Protein AF-A0A662KM00-F1 (afdb_monomer_lite)

Structure (mmCIF, N/CA/C/O backbone):
data_AF-A0A662KM00-F1
#
_entry.id   AF-A0A662KM00-F1
#
loop_
_atom_site.group_PDB
_atom_site.id
_atom_site.type_symbol
_atom_site.label_atom_id
_atom_site.label_alt_id
_atom_site.label_comp_id
_atom_site.label_asym_id
_atom_site.label_entity_id
_atom_site.label_seq_id
_atom_site.pdbx_PDB_ins_code
_atom_site.Cartn_x
_atom_site.Cartn_y
_atom_site.Cartn_z
_atom_site.occupancy
_atom_site.B_iso_or_equiv
_atom_site.auth_seq_id
_atom_site.auth_comp_id
_atom_site.auth_asym_id
_atom_site.auth_atom_id
_atom_site.pdbx_PDB_model_num
ATOM 1 N N . MET A 1 1 ? 12.286 5.664 -44.627 1.00 60.84 1 MET A N 1
ATOM 2 C CA . MET A 1 1 ? 12.154 4.544 -43.661 1.00 60.84 1 MET A CA 1
ATOM 3 C C . MET A 1 1 ? 13.492 4.018 -43.126 1.00 60.84 1 MET A C 1
ATOM 5 O O . MET A 1 1 ? 13.577 3.783 -41.931 1.00 60.84 1 MET A O 1
ATOM 9 N N . ILE A 1 2 ? 14.552 3.896 -43.939 1.00 70.88 2 ILE A N 1
ATOM 10 C CA . ILE A 1 2 ? 15.858 3.328 -43.519 1.00 70.88 2 ILE A CA 1
ATOM 11 C C . ILE A 1 2 ? 16.534 4.109 -42.370 1.00 70.88 2 ILE A C 1
ATOM 13 O O . ILE A 1 2 ? 17.072 3.508 -41.444 1.00 70.88 2 ILE A O 1
ATOM 17 N N . GLY A 1 3 ? 16.453 5.445 -42.377 1.00 80.12 3 GLY A N 1
ATOM 18 C CA . GLY A 1 3 ? 17.065 6.284 -41.335 1.00 80.12 3 GLY A CA 1
ATOM 19 C C . GLY A 1 3 ? 16.458 6.109 -39.936 1.00 80.12 3 GLY A C 1
ATOM 20 O O . GLY A 1 3 ? 17.188 6.120 -38.949 1.00 80.12 3 GLY A O 1
ATOM 21 N N . ALA A 1 4 ? 15.144 5.874 -39.841 1.00 81.69 4 ALA A N 1
ATOM 22 C CA . ALA A 1 4 ? 14.469 5.650 -38.561 1.00 81.69 4 ALA A CA 1
ATOM 23 C C . ALA A 1 4 ? 14.895 4.315 -37.932 1.00 81.69 4 ALA A C 1
ATOM 25 O O . ALA A 1 4 ? 15.208 4.257 -36.746 1.00 81.69 4 ALA A O 1
ATOM 26 N N . TYR A 1 5 ? 14.997 3.260 -38.743 1.00 84.50 5 TYR A N 1
ATOM 27 C CA . TYR A 1 5 ? 15.489 1.960 -38.289 1.00 84.50 5 TYR A CA 1
ATOM 28 C C . TYR A 1 5 ? 16.939 2.040 -37.795 1.00 84.50 5 TYR A C 1
ATOM 30 O O . TYR A 1 5 ? 17.260 1.530 -36.724 1.00 84.50 5 TYR A O 1
ATOM 38 N N . ALA A 1 6 ? 17.807 2.738 -38.533 1.00 87.25 6 ALA A N 1
ATOM 39 C CA . ALA A 1 6 ? 19.202 2.930 -38.140 1.00 87.25 6 ALA A CA 1
ATOM 40 C C . ALA A 1 6 ? 19.334 3.694 -36.810 1.00 87.25 6 ALA A C 1
ATOM 42 O O . ALA A 1 6 ? 20.165 3.342 -35.970 1.00 87.25 6 ALA A O 1
ATOM 43 N N . PHE A 1 7 ? 18.489 4.705 -36.598 1.00 87.56 7 PHE A N 1
ATOM 44 C CA . PHE A 1 7 ? 18.429 5.455 -35.346 1.00 87.56 7 PHE A CA 1
ATOM 45 C C . PHE A 1 7 ? 17.991 4.575 -34.166 1.00 87.56 7 PHE A C 1
ATOM 47 O O . PHE A 1 7 ? 18.689 4.517 -33.152 1.00 87.56 7 PHE A O 1
ATOM 54 N N . PHE A 1 8 ? 16.898 3.821 -34.321 1.00 87.81 8 PHE A N 1
ATOM 55 C CA . PHE A 1 8 ? 16.417 2.882 -33.300 1.00 87.81 8 PHE A CA 1
ATOM 56 C C . PHE A 1 8 ? 17.447 1.794 -32.975 1.00 87.81 8 PHE A C 1
ATOM 58 O O . PHE A 1 8 ? 17.707 1.503 -31.807 1.00 87.81 8 PHE A O 1
ATOM 65 N N . TRP A 1 9 ? 18.087 1.229 -33.997 1.00 90.81 9 TRP A N 1
ATOM 66 C CA . TRP A 1 9 ? 19.111 0.200 -33.836 1.00 90.81 9 TRP A CA 1
ATOM 67 C C . TRP A 1 9 ? 20.339 0.709 -33.074 1.00 90.81 9 TRP A C 1
ATOM 69 O O . TRP A 1 9 ? 20.872 0.017 -32.202 1.00 90.81 9 TRP A O 1
ATOM 79 N N . LYS A 1 10 ? 20.772 1.943 -33.362 1.00 90.25 10 LYS A N 1
ATOM 80 C CA . LYS A 1 10 ? 21.853 2.608 -32.625 1.00 90.25 10 LYS A CA 1
ATOM 81 C C . LYS A 1 10 ? 21.470 2.823 -31.158 1.00 90.25 10 LYS A C 1
ATOM 83 O O . LYS A 1 10 ? 22.279 2.520 -30.283 1.00 90.25 10 LYS A O 1
ATOM 88 N N . GLY A 1 11 ? 20.241 3.274 -30.900 1.00 87.25 11 GLY A N 1
ATOM 89 C CA . GLY A 1 11 ? 19.706 3.447 -29.547 1.00 87.25 11 GLY A CA 1
ATOM 90 C C . GLY A 1 11 ? 19.700 2.144 -28.745 1.00 87.25 11 GLY A C 1
ATOM 91 O O . GLY A 1 11 ? 20.227 2.113 -27.635 1.00 87.25 11 GLY A O 1
ATOM 92 N N . MET A 1 12 ? 19.210 1.044 -29.328 1.00 87.81 12 MET A N 1
ATOM 93 C CA . MET A 1 12 ? 19.229 -0.268 -28.666 1.00 87.81 12 MET A CA 1
ATOM 94 C C . MET A 1 12 ? 20.650 -0.733 -28.346 1.00 87.81 12 MET A C 1
ATOM 96 O O . MET A 1 12 ? 20.922 -1.135 -27.218 1.00 87.81 12 MET A O 1
ATOM 100 N N . LYS A 1 13 ? 21.585 -0.648 -29.301 1.00 88.12 13 LYS A N 1
ATOM 101 C CA . LYS A 1 13 ? 22.983 -1.038 -29.050 1.00 88.12 13 LYS A CA 1
ATOM 102 C C . LYS A 1 13 ? 23.610 -0.236 -27.912 1.00 88.12 13 LYS A C 1
ATOM 104 O O . LYS A 1 13 ? 24.319 -0.805 -27.087 1.00 88.12 13 LYS A O 1
ATOM 109 N N . GLN A 1 14 ? 23.339 1.065 -27.858 1.00 86.56 14 GLN A N 1
ATOM 110 C CA . GLN A 1 14 ? 23.852 1.936 -26.805 1.00 86.56 14 GLN A CA 1
ATOM 111 C C . GLN A 1 14 ? 23.212 1.632 -25.443 1.00 86.56 14 GLN A C 1
ATOM 113 O O . GLN A 1 14 ? 23.909 1.632 -24.430 1.00 86.56 14 GLN A O 1
ATOM 118 N N . PHE A 1 15 ? 21.920 1.303 -25.423 1.00 86.75 15 PHE A N 1
ATOM 119 C CA . PHE A 1 15 ? 21.215 0.854 -24.226 1.00 86.75 15 PHE A CA 1
ATOM 120 C C . PHE A 1 15 ? 21.813 -0.447 -23.671 1.00 86.75 15 PHE A C 1
ATOM 122 O O . PHE A 1 15 ? 22.210 -0.487 -22.509 1.00 86.75 15 PHE A O 1
ATOM 129 N N . PHE A 1 16 ? 21.980 -1.473 -24.512 1.00 86.50 16 PHE A N 1
ATOM 130 C CA . PHE A 1 16 ? 22.559 -2.759 -24.100 1.00 86.50 16 PHE A CA 1
ATOM 131 C C . PHE A 1 16 ? 24.053 -2.688 -23.748 1.00 86.50 16 PHE A C 1
ATOM 133 O O . PHE A 1 16 ? 24.541 -3.524 -22.990 1.00 86.50 16 PHE A O 1
ATOM 140 N N . ALA A 1 17 ? 24.787 -1.689 -24.248 1.00 88.75 17 ALA A N 1
ATOM 141 C CA . ALA A 1 17 ? 26.175 -1.451 -23.848 1.00 88.75 17 ALA A CA 1
ATOM 142 C C . ALA A 1 17 ? 26.291 -0.942 -22.398 1.00 88.75 17 ALA A C 1
ATOM 144 O O . ALA A 1 17 ? 27.312 -1.159 -21.741 1.00 88.75 17 ALA A O 1
ATOM 145 N N . SER A 1 18 ? 25.246 -0.295 -21.875 1.00 89.69 18 SER A N 1
ATOM 146 C CA . SER A 1 18 ? 25.199 0.162 -20.489 1.00 89.69 18 SER A CA 1
ATOM 147 C C . SER A 1 18 ? 24.569 -0.901 -19.593 1.00 89.69 18 SER A C 1
ATOM 149 O O . SER A 1 18 ? 23.349 -0.987 -19.457 1.00 89.69 18 SER A O 1
ATOM 151 N N . LYS A 1 19 ? 25.413 -1.684 -18.907 1.00 87.31 19 LYS A N 1
ATOM 152 C CA . LYS A 1 19 ? 24.965 -2.687 -17.918 1.00 87.31 19 LYS A CA 1
ATOM 153 C C . LYS A 1 19 ? 24.037 -2.084 -16.858 1.00 87.31 19 LYS A C 1
ATOM 155 O O . LYS A 1 19 ? 23.075 -2.722 -16.450 1.00 87.31 19 LYS A O 1
ATOM 160 N N . SER A 1 20 ? 24.320 -0.845 -16.451 1.00 92.00 20 SER A N 1
ATOM 161 C CA . SER A 1 20 ? 23.507 -0.101 -15.487 1.00 92.00 20 SER A CA 1
ATOM 162 C C . SER A 1 20 ? 22.117 0.223 -16.042 1.00 92.00 20 SER A C 1
ATOM 164 O O . SER A 1 20 ? 21.123 -0.024 -15.365 1.00 92.00 20 SER A O 1
ATOM 166 N N . ALA A 1 21 ? 22.026 0.710 -17.286 1.00 89.19 21 ALA A N 1
ATOM 167 C CA . ALA A 1 21 ? 20.740 1.048 -17.896 1.00 89.19 21 ALA A CA 1
ATOM 168 C C . ALA A 1 21 ? 19.839 -0.186 -18.013 1.00 89.19 21 ALA A C 1
ATOM 170 O O . ALA A 1 21 ? 18.695 -0.151 -17.571 1.00 89.19 21 ALA A O 1
ATOM 171 N N . VAL A 1 22 ? 20.391 -1.295 -18.518 1.00 91.69 22 VAL A N 1
ATOM 172 C CA . VAL A 1 22 ? 19.671 -2.571 -18.623 1.00 91.69 22 VAL A CA 1
ATOM 173 C C . VAL A 1 22 ? 19.193 -3.035 -17.246 1.00 91.69 22 VAL A C 1
ATOM 175 O O . VAL A 1 22 ? 18.017 -3.344 -17.085 1.00 91.69 22 VAL A O 1
ATOM 178 N N . PHE A 1 23 ? 20.073 -3.033 -16.240 1.00 93.69 23 PHE A N 1
ATOM 179 C CA . PHE A 1 23 ? 19.730 -3.447 -14.879 1.00 93.69 23 PHE A CA 1
ATOM 180 C C . PHE A 1 23 ? 18.567 -2.631 -14.300 1.00 93.69 23 PHE A C 1
ATOM 182 O O . PHE A 1 23 ? 17.555 -3.203 -13.893 1.00 93.69 23 PHE A O 1
ATOM 189 N N . TRP A 1 24 ? 18.669 -1.300 -14.310 1.00 94.44 24 TRP A N 1
ATOM 190 C CA . TRP A 1 24 ? 17.649 -0.435 -13.717 1.00 94.44 24 TRP A CA 1
ATOM 191 C C . TRP A 1 24 ? 16.320 -0.465 -14.474 1.00 94.44 24 TRP A C 1
ATOM 193 O O . TRP A 1 24 ? 15.277 -0.378 -13.832 1.00 94.44 24 TRP A O 1
ATOM 203 N N . THR A 1 25 ? 16.324 -0.657 -15.799 1.00 94.69 25 THR A N 1
ATOM 204 C CA . THR A 1 25 ? 15.086 -0.799 -16.587 1.00 94.69 25 THR A CA 1
ATOM 205 C C . THR A 1 25 ? 14.238 -1.993 -16.151 1.00 94.69 25 THR A C 1
ATOM 207 O O . THR A 1 25 ? 13.016 -1.897 -16.201 1.00 94.69 25 THR A O 1
ATOM 210 N N . PHE A 1 26 ? 14.848 -3.088 -15.691 1.00 93.81 26 PHE A N 1
ATOM 211 C CA . PHE A 1 26 ? 14.103 -4.256 -15.209 1.00 93.81 26 PHE A CA 1
ATOM 212 C C . PHE A 1 26 ? 13.867 -4.229 -13.699 1.00 93.81 26 PHE A C 1
ATOM 214 O O . PHE A 1 26 ? 12.765 -4.525 -13.241 1.00 93.81 26 PHE A O 1
ATOM 221 N N . ILE A 1 27 ? 14.875 -3.847 -12.914 1.00 95.88 27 ILE A N 1
ATOM 222 C CA . ILE A 1 27 ? 14.791 -3.883 -11.451 1.00 95.88 27 ILE A CA 1
ATOM 223 C C . ILE A 1 27 ? 13.828 -2.833 -10.913 1.00 95.88 27 ILE A C 1
ATOM 225 O O . ILE A 1 27 ? 13.080 -3.126 -9.984 1.00 95.88 27 ILE A O 1
ATOM 229 N N . PHE A 1 28 ? 13.792 -1.633 -11.495 1.00 95.69 28 PHE A N 1
ATOM 230 C CA . PHE A 1 28 ? 12.917 -0.577 -10.997 1.00 95.69 28 PHE A CA 1
ATOM 231 C C . PHE A 1 28 ? 11.425 -0.954 -11.083 1.00 95.69 28 PHE A C 1
ATOM 233 O O . PHE A 1 28 ? 10.761 -0.904 -10.046 1.00 95.69 28 PHE A O 1
ATOM 240 N N . PRO A 1 29 ? 10.886 -1.417 -12.232 1.00 96.19 29 PRO A N 1
ATOM 241 C CA . PRO A 1 29 ? 9.501 -1.881 -12.298 1.00 96.19 29 PRO A CA 1
ATOM 242 C C . PRO A 1 29 ? 9.197 -3.038 -11.345 1.00 96.19 29 PRO A C 1
ATOM 244 O O . PRO A 1 29 ? 8.122 -3.061 -10.754 1.00 96.19 29 PRO A O 1
ATOM 247 N N . ILE A 1 30 ? 10.137 -3.973 -11.158 1.00 96.88 30 ILE A N 1
ATOM 248 C CA . ILE A 1 30 ? 9.967 -5.090 -10.218 1.00 96.88 30 ILE A CA 1
ATOM 249 C C . ILE A 1 30 ? 9.877 -4.569 -8.782 1.00 96.88 30 ILE A C 1
ATOM 251 O O . ILE A 1 30 ? 8.961 -4.949 -8.059 1.00 96.88 30 ILE A O 1
ATOM 255 N N . MET A 1 31 ? 10.780 -3.673 -8.368 1.00 96.62 31 MET A N 1
ATOM 256 C CA . MET A 1 31 ? 10.742 -3.081 -7.026 1.00 96.62 31 MET A CA 1
ATOM 257 C C . MET A 1 31 ? 9.443 -2.314 -6.786 1.00 96.62 31 MET A C 1
ATOM 259 O O . MET A 1 31 ? 8.818 -2.491 -5.745 1.00 96.62 31 MET A O 1
ATOM 263 N N . VAL A 1 32 ? 9.008 -1.501 -7.752 1.00 95.75 32 VAL A N 1
ATOM 264 C CA . VAL A 1 32 ? 7.730 -0.784 -7.659 1.00 95.75 32 VAL A CA 1
ATOM 265 C C . VAL A 1 32 ? 6.573 -1.778 -7.564 1.00 95.75 32 VAL A C 1
ATOM 267 O O . VAL A 1 32 ? 5.754 -1.665 -6.660 1.00 95.75 32 VAL A O 1
ATOM 270 N N . GLY A 1 33 ? 6.536 -2.801 -8.419 1.00 95.62 33 GLY A N 1
ATOM 271 C CA . GLY A 1 33 ? 5.509 -3.842 -8.373 1.00 95.62 33 GLY A CA 1
ATOM 272 C C . GLY A 1 33 ? 5.448 -4.557 -7.022 1.00 95.62 33 GLY A C 1
ATOM 273 O O . GLY A 1 33 ? 4.362 -4.749 -6.483 1.00 95.62 33 GLY A O 1
ATOM 274 N N . LEU A 1 34 ? 6.601 -4.880 -6.433 1.00 94.81 34 LEU A N 1
ATOM 275 C CA . LEU A 1 34 ? 6.685 -5.502 -5.110 1.00 94.81 34 LEU A CA 1
ATOM 276 C C . LEU A 1 34 ? 6.220 -4.568 -3.988 1.00 94.81 34 LEU A C 1
ATOM 278 O O . LEU A 1 34 ? 5.537 -5.025 -3.076 1.00 94.81 34 LEU A O 1
ATOM 282 N N . LEU A 1 35 ? 6.534 -3.271 -4.055 1.00 94.31 35 LEU A N 1
ATOM 283 C CA . LEU A 1 35 ? 6.031 -2.287 -3.089 1.00 94.31 35 LEU A CA 1
ATOM 284 C C . LEU A 1 35 ? 4.506 -2.183 -3.149 1.00 94.31 35 LEU A C 1
ATOM 286 O O . LEU A 1 35 ? 3.842 -2.232 -2.114 1.00 94.31 35 LEU A O 1
ATOM 290 N N . PHE A 1 36 ? 3.946 -2.097 -4.356 1.00 93.38 36 PHE A N 1
ATOM 291 C CA . PHE A 1 36 ? 2.498 -2.074 -4.548 1.00 93.38 36 PHE A CA 1
ATOM 292 C C . PHE A 1 36 ? 1.845 -3.375 -4.075 1.00 93.38 36 PHE A C 1
ATOM 294 O O . PHE A 1 36 ? 0.851 -3.325 -3.358 1.00 93.38 36 PHE A O 1
ATOM 301 N N . ALA A 1 37 ? 2.418 -4.532 -4.407 1.00 90.50 37 ALA A N 1
ATOM 302 C CA . ALA A 1 37 ? 1.929 -5.820 -3.927 1.00 90.50 37 ALA A CA 1
ATOM 303 C C . ALA A 1 37 ? 2.022 -5.943 -2.396 1.00 90.50 37 ALA A C 1
ATOM 305 O O . ALA A 1 37 ? 1.132 -6.508 -1.774 1.00 90.50 37 ALA A O 1
ATOM 306 N N . GLY A 1 38 ? 3.052 -5.383 -1.762 1.00 87.50 38 GLY A N 1
ATOM 307 C CA . GLY A 1 38 ? 3.166 -5.363 -0.304 1.00 87.50 38 GLY A CA 1
ATOM 308 C C . GLY A 1 38 ? 2.081 -4.512 0.360 1.00 87.50 38 GLY A C 1
ATOM 309 O O . GLY A 1 38 ? 1.438 -4.971 1.304 1.00 87.50 38 GLY A O 1
ATOM 310 N N . ILE A 1 39 ? 1.860 -3.297 -0.156 1.00 87.00 39 ILE A N 1
ATOM 311 C CA . ILE A 1 39 ? 0.891 -2.334 0.395 1.00 87.00 39 ILE A CA 1
ATOM 312 C C . ILE A 1 39 ? -0.553 -2.772 0.128 1.00 87.00 39 ILE A C 1
ATOM 314 O O . ILE A 1 39 ? -1.389 -2.696 1.022 1.00 87.00 39 ILE A O 1
ATOM 318 N N . PHE A 1 40 ? -0.851 -3.218 -1.093 1.00 85.81 40 PHE A N 1
ATOM 319 C CA . PHE A 1 40 ? -2.221 -3.451 -1.562 1.00 85.81 40 PHE A CA 1
ATOM 320 C C . PHE A 1 40 ? -2.568 -4.925 -1.788 1.00 85.81 40 PHE A C 1
ATOM 322 O O . PHE A 1 40 ? -3.733 -5.247 -1.988 1.00 85.81 40 PHE A O 1
ATOM 329 N N . GLY A 1 41 ? -1.585 -5.825 -1.805 1.00 77.62 41 GLY A N 1
ATOM 330 C CA . GLY A 1 41 ? -1.805 -7.255 -2.053 1.00 77.62 41 GLY A CA 1
ATOM 331 C C . GLY A 1 41 ? -2.223 -8.044 -0.816 1.00 77.62 41 GLY A C 1
ATOM 332 O O . GLY A 1 41 ? -2.566 -9.217 -0.935 1.00 77.62 41 GLY A O 1
ATOM 333 N N . HIS A 1 42 ? -2.218 -7.420 0.363 1.00 74.62 42 HIS A N 1
ATOM 334 C CA . HIS A 1 42 ? -2.884 -7.991 1.522 1.00 74.62 42 HIS A CA 1
ATOM 335 C C . HIS A 1 42 ? -4.365 -7.63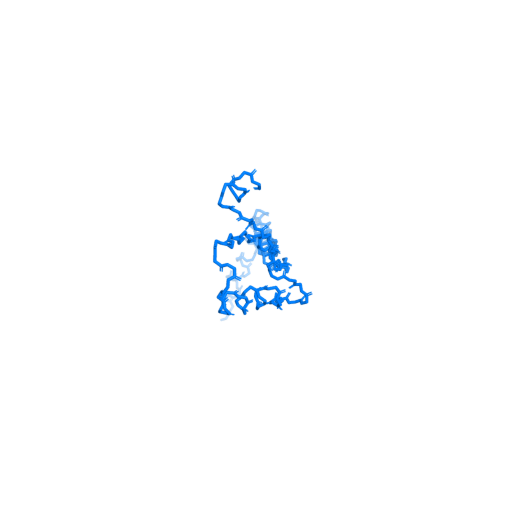9 1.448 1.00 74.62 42 HIS A C 1
ATOM 337 O O . HIS A 1 42 ? -4.724 -6.463 1.426 1.00 74.62 42 HIS A O 1
ATOM 343 N N . GLU A 1 43 ? -5.226 -8.658 1.473 1.00 69.38 43 GLU A N 1
ATOM 344 C CA . GLU A 1 43 ? -6.604 -8.465 1.902 1.00 69.38 43 GLU A CA 1
ATOM 345 C C . GLU A 1 43 ? -6.528 -7.890 3.314 1.00 69.38 43 GLU A C 1
ATOM 347 O O . GLU A 1 43 ? -6.156 -8.581 4.270 1.00 69.38 43 GLU A O 1
ATOM 352 N N . SER A 1 44 ? -6.793 -6.591 3.437 1.00 63.34 44 SER A N 1
ATOM 353 C CA . SER A 1 44 ? -7.005 -5.937 4.714 1.00 63.34 44 SER A CA 1
ATOM 354 C C . SER A 1 44 ? -8.190 -6.639 5.361 1.00 63.34 44 SER A C 1
ATOM 356 O O . SER A 1 44 ? -9.337 -6.260 5.139 1.00 63.34 44 SER A O 1
ATOM 358 N N . SER A 1 45 ? -7.916 -7.706 6.120 1.00 60.94 45 SER A N 1
ATOM 359 C CA . SER A 1 45 ? -8.889 -8.272 7.044 1.00 60.94 45 SER A CA 1
ATOM 360 C C . SER A 1 45 ? -9.463 -7.087 7.808 1.00 60.94 45 SER A C 1
ATOM 362 O O . SER A 1 45 ? -8.653 -6.282 8.282 1.00 60.94 45 SER A O 1
ATOM 364 N N . PRO A 1 46 ? -10.797 -6.945 7.894 1.00 62.34 46 PRO A N 1
ATOM 365 C CA . PRO A 1 46 ? -11.401 -5.841 8.618 1.00 62.34 46 PRO A CA 1
ATOM 366 C C . PRO A 1 46 ? -10.718 -5.783 9.974 1.00 62.34 46 PRO A C 1
ATOM 368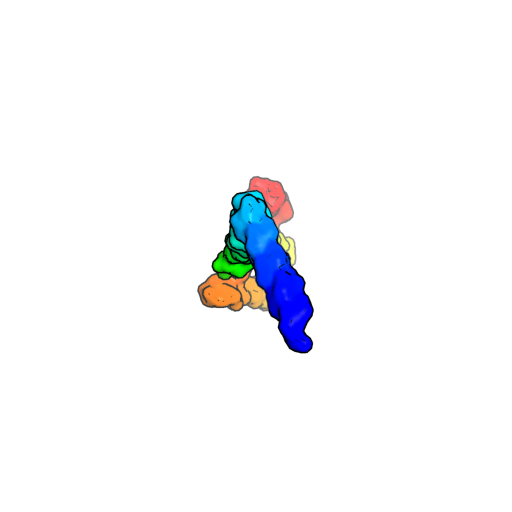 O O . PRO A 1 46 ? -10.739 -6.769 10.719 1.00 62.34 46 PRO A O 1
ATOM 371 N N . SER A 1 47 ? -9.985 -4.698 10.229 1.00 61.59 47 SER A N 1
ATOM 372 C CA . SER A 1 47 ? -9.323 -4.521 11.508 1.00 61.59 47 SER A CA 1
ATOM 373 C C . SER A 1 47 ? -10.439 -4.583 12.533 1.00 61.59 47 SER A C 1
ATOM 375 O O . SER A 1 47 ? -11.374 -3.796 12.467 1.00 61.59 47 SER A O 1
ATOM 377 N N . MET A 1 48 ? -10.410 -5.585 13.408 1.00 71.44 48 MET A N 1
ATOM 378 C CA . MET A 1 48 ? -11.385 -5.693 14.483 1.00 71.44 48 MET A CA 1
ATOM 379 C C . MET A 1 48 ? -11.228 -4.441 15.342 1.00 71.44 48 MET A C 1
ATOM 381 O O . MET A 1 48 ? -10.264 -4.340 16.098 1.00 71.44 48 MET A O 1
ATOM 385 N N . ILE A 1 49 ? -12.112 -3.459 15.167 1.00 80.56 49 ILE A N 1
ATOM 386 C CA . ILE A 1 49 ? -12.009 -2.166 15.841 1.00 80.56 49 ILE A CA 1
ATOM 387 C C . ILE A 1 49 ? -12.467 -2.390 17.287 1.00 80.56 49 ILE A C 1
ATOM 389 O O . ILE A 1 49 ? -13.639 -2.731 17.493 1.00 80.56 49 ILE A O 1
ATOM 393 N N . PRO A 1 50 ? -11.583 -2.247 18.293 1.00 81.00 50 PRO A N 1
ATOM 394 C CA . PRO A 1 50 ? -11.994 -2.337 19.683 1.00 81.00 50 PRO A CA 1
ATOM 395 C C . PRO A 1 50 ? -12.825 -1.099 20.030 1.00 81.00 50 PRO A C 1
ATOM 397 O O . PRO A 1 50 ? -12.377 0.033 19.850 1.00 81.00 50 PRO A O 1
ATOM 400 N N . VAL A 1 51 ? -14.043 -1.312 20.518 1.00 84.12 51 VAL A N 1
ATOM 401 C CA . VAL A 1 51 ? -14.960 -0.245 20.930 1.00 84.12 51 VAL A CA 1
ATOM 402 C C . VAL A 1 51 ? -15.358 -0.475 22.382 1.00 84.12 51 VAL A C 1
ATOM 404 O O . VAL A 1 51 ? -15.945 -1.502 22.719 1.00 84.12 51 VAL A O 1
ATOM 407 N N . GLY A 1 52 ? -15.042 0.493 23.240 1.00 83.44 52 GLY A N 1
ATOM 408 C CA . GLY A 1 52 ? -15.534 0.553 24.613 1.00 83.44 52 GLY A CA 1
ATOM 409 C C . GLY A 1 52 ? -16.851 1.319 24.676 1.00 83.44 52 GLY A C 1
ATOM 410 O O . GLY A 1 52 ? -16.925 2.440 24.176 1.00 83.44 52 GLY A O 1
ATOM 411 N N . ILE A 1 53 ? -17.882 0.736 25.285 1.00 81.44 53 ILE A N 1
ATOM 412 C CA . ILE A 1 53 ? -19.184 1.390 25.472 1.00 81.44 53 ILE A CA 1
ATOM 413 C C . ILE A 1 53 ? -19.450 1.520 26.969 1.00 81.44 53 ILE A C 1
ATOM 415 O O . ILE A 1 53 ? -19.478 0.517 27.682 1.00 81.44 53 ILE A O 1
ATOM 419 N N . VAL A 1 54 ? -19.651 2.754 27.435 1.00 81.12 54 VAL A N 1
ATOM 420 C CA . VAL A 1 54 ? -20.021 3.053 28.825 1.00 81.12 54 VAL A CA 1
ATOM 421 C C . VAL A 1 54 ? -21.523 3.292 28.887 1.00 81.12 54 VAL A C 1
ATOM 423 O O . VAL A 1 54 ? -22.029 4.264 28.326 1.00 81.12 54 VAL A O 1
ATOM 426 N N . GLY A 1 55 ? -22.239 2.394 29.556 1.00 67.94 55 GLY A N 1
ATOM 427 C CA . GLY A 1 55 ? -23.692 2.468 29.687 1.00 67.94 55 GLY A CA 1
ATOM 428 C C . GLY A 1 55 ? -24.122 3.220 30.943 1.00 67.94 55 GLY A C 1
ATOM 429 O O . GLY A 1 55 ? -24.605 2.584 31.871 1.00 67.94 55 GLY A O 1
ATOM 430 N N . GLU A 1 56 ? -23.974 4.549 30.982 1.00 62.56 56 GLU A N 1
ATOM 431 C CA . GLU A 1 56 ? -24.524 5.358 32.093 1.00 62.56 56 GLU A CA 1
ATOM 432 C C . GLU A 1 56 ? -26.068 5.388 32.077 1.00 62.56 56 GLU A C 1
ATOM 434 O O . GLU A 1 56 ? -26.690 5.429 33.135 1.00 62.56 56 GLU A O 1
ATOM 439 N N . GLU A 1 57 ? -26.699 5.268 30.900 1.00 59.19 57 GLU A N 1
ATOM 440 C CA . GLU A 1 57 ? -28.158 5.158 30.735 1.00 59.19 57 GLU A CA 1
ATOM 441 C C . GLU A 1 57 ? -28.545 3.852 30.021 1.00 59.19 57 GLU A C 1
ATOM 443 O O . GLU A 1 57 ? -28.771 3.805 28.811 1.00 59.19 57 GLU A O 1
ATOM 448 N N . ARG A 1 58 ? -28.644 2.757 30.780 1.00 58.38 58 ARG A N 1
ATOM 449 C CA . ARG A 1 58 ? -28.992 1.408 30.281 1.00 58.38 58 ARG A CA 1
ATOM 450 C C . ARG A 1 58 ? -30.454 1.205 29.829 1.00 58.38 58 ARG A C 1
ATOM 452 O O . ARG A 1 58 ? -30.865 0.069 29.660 1.00 58.38 58 ARG A O 1
ATOM 459 N N . ASN A 1 59 ? -31.240 2.266 29.626 1.00 58.53 59 ASN A N 1
ATOM 460 C CA . ASN A 1 59 ? -32.694 2.169 29.388 1.00 58.53 59 ASN A CA 1
ATOM 461 C C . ASN A 1 59 ? -33.190 2.873 28.111 1.00 58.53 59 ASN A C 1
ATOM 463 O O . ASN A 1 59 ? -34.388 3.111 27.952 1.00 58.53 59 ASN A O 1
ATOM 467 N N . SER A 1 60 ? -32.289 3.214 27.191 1.00 66.75 60 SER A N 1
ATOM 468 C CA . SER A 1 60 ? -32.642 3.790 25.891 1.00 66.75 60 SER A CA 1
ATOM 469 C C . SER A 1 60 ? -32.706 2.680 24.835 1.00 66.75 60 SER A C 1
ATOM 471 O O . SER A 1 60 ? -31.683 2.117 24.450 1.00 66.75 60 SER A O 1
ATOM 473 N N . THR A 1 61 ? -33.905 2.393 24.314 1.00 72.25 61 THR A N 1
ATOM 474 C CA . THR A 1 61 ? -34.126 1.414 23.227 1.00 72.25 61 THR A CA 1
ATOM 475 C C . THR A 1 61 ? -33.260 1.702 21.993 1.00 72.25 61 THR A C 1
ATOM 477 O O . THR A 1 61 ? -32.859 0.790 21.276 1.00 72.25 61 THR A O 1
ATOM 480 N N . ILE A 1 62 ? -32.935 2.974 21.748 1.00 72.31 62 ILE A N 1
ATOM 481 C CA . ILE A 1 62 ? -32.083 3.405 20.632 1.00 72.31 62 ILE A CA 1
ATOM 482 C C . ILE A 1 62 ? -30.631 2.955 20.848 1.00 72.31 62 ILE A C 1
ATOM 484 O O . ILE A 1 62 ? -29.976 2.522 19.899 1.00 72.31 62 ILE A O 1
ATOM 488 N N . SER A 1 63 ? -30.140 3.015 22.088 1.00 76.94 63 SER A N 1
ATOM 489 C CA . SER A 1 63 ? -28.784 2.585 22.439 1.00 76.94 63 SER A CA 1
ATOM 490 C C . SER A 1 63 ? -28.620 1.076 22.256 1.00 76.94 63 SER A C 1
ATOM 492 O O . SER A 1 63 ? -27.626 0.640 21.679 1.00 76.94 63 SER A O 1
ATOM 494 N N . ASP A 1 64 ? -29.616 0.286 22.663 1.00 81.19 64 ASP A N 1
ATOM 495 C CA . ASP A 1 64 ? -29.586 -1.176 22.526 1.00 81.19 64 ASP A CA 1
ATOM 496 C C . ASP A 1 64 ? -29.575 -1.616 21.058 1.00 81.19 64 ASP A C 1
ATOM 498 O O . ASP A 1 64 ? -28.737 -2.430 20.664 1.00 81.19 64 ASP A O 1
ATOM 502 N N . ILE A 1 65 ? -30.433 -1.011 20.227 1.00 83.56 65 ILE A N 1
ATOM 503 C CA . ILE A 1 65 ? -30.484 -1.278 18.780 1.00 83.56 65 ILE A CA 1
ATOM 504 C C . ILE A 1 65 ? -29.158 -0.894 18.109 1.00 83.56 65 ILE A C 1
ATOM 506 O O . ILE A 1 65 ? -28.657 -1.615 17.244 1.00 83.56 65 ILE A O 1
ATOM 510 N N . PHE A 1 66 ? -28.561 0.235 18.495 1.00 83.75 66 PHE A N 1
ATOM 511 C CA . PHE A 1 66 ? -27.275 0.668 17.949 1.00 83.75 66 PHE A CA 1
ATOM 512 C C . PHE A 1 66 ? -26.149 -0.317 18.294 1.00 83.75 66 PHE A C 1
ATOM 514 O O . PHE A 1 66 ? -25.393 -0.734 17.415 1.00 83.75 66 PHE A O 1
ATOM 521 N N . ILE A 1 67 ? -26.079 -0.747 19.554 1.00 84.38 67 ILE A N 1
ATOM 522 C CA . ILE A 1 67 ? -25.103 -1.729 20.036 1.00 84.38 67 ILE A CA 1
ATOM 523 C C . ILE A 1 67 ? -25.287 -3.075 19.328 1.00 84.38 67 ILE A C 1
ATOM 525 O O . ILE A 1 67 ? -24.304 -3.702 18.928 1.00 84.38 67 ILE A O 1
ATOM 529 N N . GLU A 1 68 ? -26.527 -3.533 19.174 1.00 85.44 68 GLU A N 1
ATOM 530 C CA . GLU A 1 68 ? -26.846 -4.779 18.478 1.00 85.44 68 GLU A CA 1
ATOM 531 C C . GLU A 1 68 ? -26.413 -4.729 17.009 1.00 85.44 68 GLU A C 1
ATOM 533 O O . GLU A 1 68 ? -25.719 -5.633 16.536 1.00 85.44 68 GLU A O 1
ATOM 538 N N . ASN A 1 69 ? -26.718 -3.634 16.312 1.00 86.69 69 ASN A N 1
ATOM 539 C CA . ASN A 1 69 ? -26.265 -3.427 14.940 1.00 86.69 69 ASN A CA 1
ATOM 540 C C . ASN A 1 69 ? -24.734 -3.446 14.848 1.00 86.69 69 ASN A C 1
ATOM 542 O O . ASN A 1 69 ? -24.185 -4.122 13.981 1.00 86.69 69 ASN A O 1
ATOM 546 N N . MET A 1 70 ? -24.022 -2.804 15.779 1.00 83.00 70 MET A N 1
ATOM 547 C CA . MET A 1 70 ? -22.556 -2.864 15.817 1.00 83.00 70 MET A CA 1
ATOM 548 C C . MET A 1 70 ? -22.017 -4.284 16.050 1.00 83.00 70 MET A C 1
ATOM 550 O O . MET A 1 70 ? -21.002 -4.647 15.458 1.00 83.00 70 MET A O 1
ATOM 554 N N . LYS A 1 71 ? -22.682 -5.115 16.867 1.00 83.56 71 LYS A N 1
ATOM 555 C CA . LYS A 1 71 ? -22.288 -6.527 17.068 1.00 83.56 71 LYS A CA 1
ATOM 556 C C . LYS A 1 71 ? -22.481 -7.378 15.813 1.00 83.56 71 LYS A C 1
ATOM 558 O O . LYS A 1 71 ? -21.754 -8.360 15.636 1.00 83.56 71 LYS A O 1
ATOM 563 N N . ASN A 1 72 ? -23.462 -7.015 14.990 1.00 85.69 72 ASN A N 1
ATOM 564 C CA . ASN A 1 72 ? -23.904 -7.787 13.833 1.00 85.69 72 ASN A CA 1
ATOM 565 C C . ASN A 1 72 ? -23.258 -7.336 12.512 1.00 85.69 72 ASN A C 1
ATOM 567 O O . ASN A 1 72 ? -23.334 -8.069 11.529 1.00 85.69 72 ASN A O 1
ATOM 571 N N . ILE A 1 73 ? -22.594 -6.174 12.468 1.00 85.62 73 ILE A N 1
ATOM 572 C CA . ILE A 1 73 ? -21.867 -5.728 11.273 1.00 85.62 73 ILE A CA 1
ATOM 573 C C . ILE A 1 73 ? -20.655 -6.633 11.020 1.00 85.62 73 ILE A C 1
ATOM 575 O O . ILE A 1 73 ? -19.718 -6.728 11.822 1.00 85.62 73 ILE A O 1
ATOM 579 N N . THR A 1 74 ? -20.662 -7.259 9.845 1.00 81.25 74 THR A N 1
ATOM 580 C CA . THR A 1 74 ? -19.577 -8.104 9.347 1.00 81.25 74 THR A CA 1
ATOM 581 C C . THR A 1 74 ? -19.124 -7.653 7.966 1.00 81.25 74 THR A C 1
ATOM 583 O O . THR A 1 74 ? -19.959 -7.320 7.127 1.00 81.25 74 THR A O 1
ATOM 586 N N . ILE A 1 75 ? -17.820 -7.717 7.711 1.00 79.06 75 ILE A N 1
ATOM 587 C CA . ILE A 1 75 ? -17.223 -7.584 6.377 1.00 79.06 75 ILE A CA 1
ATOM 588 C C . ILE A 1 75 ? -16.460 -8.883 6.109 1.00 79.06 75 ILE A C 1
ATOM 590 O O . ILE A 1 75 ? -15.758 -9.375 6.992 1.00 79.06 75 ILE A O 1
ATOM 594 N N . ASP A 1 76 ? -16.657 -9.486 4.937 1.00 75.75 76 ASP A N 1
ATOM 595 C CA . ASP A 1 76 ? -16.012 -10.747 4.535 1.00 75.75 76 ASP A CA 1
ATOM 596 C C . ASP A 1 76 ? -16.140 -11.870 5.583 1.00 75.75 76 ASP A C 1
ATOM 598 O O . ASP A 1 76 ? -15.189 -12.579 5.909 1.00 75.75 76 ASP A O 1
ATOM 602 N N . SER A 1 77 ? -17.344 -12.020 6.150 1.00 74.12 77 SER A N 1
ATOM 603 C CA . SER A 1 77 ? -17.671 -12.996 7.210 1.00 74.12 77 SER A CA 1
ATOM 604 C C . SER A 1 77 ? -16.895 -12.823 8.528 1.00 74.12 77 SER A C 1
ATOM 606 O O . S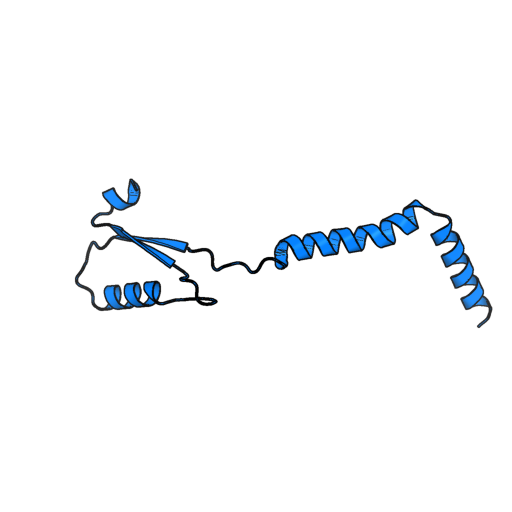ER A 1 77 ? -16.934 -13.704 9.389 1.00 74.12 77 SER A O 1
ATOM 608 N N . LYS A 1 78 ? -16.218 -11.685 8.728 1.00 76.94 78 LYS A N 1
ATOM 609 C CA . LYS A 1 78 ? -15.529 -11.315 9.974 1.00 76.94 78 LYS A CA 1
ATOM 610 C C . LYS A 1 78 ? -16.250 -10.152 10.651 1.00 76.94 78 LYS A C 1
ATOM 612 O O . LYS A 1 78 ? -16.717 -9.229 9.987 1.00 76.94 78 LYS A O 1
ATOM 617 N N . LYS A 1 79 ? -16.344 -10.185 11.985 1.00 80.38 79 LYS A N 1
ATOM 618 C CA . LYS A 1 79 ? -16.910 -9.078 12.774 1.00 80.38 79 LYS A CA 1
ATOM 619 C C . LYS A 1 79 ? -16.034 -7.839 12.636 1.00 80.38 79 LYS A C 1
ATOM 621 O O . LYS A 1 79 ? -14.822 -7.929 12.814 1.00 80.38 79 LYS A O 1
ATOM 626 N N . LEU A 1 80 ? -16.657 -6.696 12.358 1.00 82.06 80 LEU A N 1
ATOM 627 C CA . LEU A 1 80 ? -15.943 -5.427 12.220 1.00 82.06 80 LEU A CA 1
ATOM 628 C C . LEU A 1 80 ? -15.549 -4.833 13.580 1.00 82.06 80 LEU A C 1
ATOM 630 O O . LEU A 1 80 ? -14.492 -4.222 13.707 1.00 82.06 80 LEU A O 1
ATOM 634 N N . PHE A 1 81 ? -16.379 -5.037 14.606 1.00 84.12 81 PHE A N 1
ATOM 635 C CA . PHE A 1 81 ? -16.197 -4.440 15.927 1.00 84.12 81 PHE A CA 1
ATOM 636 C C . PHE A 1 81 ? -16.020 -5.500 17.015 1.00 84.12 81 PHE A C 1
ATOM 638 O O . PHE A 1 81 ? -16.751 -6.495 17.067 1.00 84.12 81 PHE A O 1
ATOM 645 N N . VAL A 1 82 ? -15.085 -5.247 17.932 1.00 82.44 82 VAL A N 1
ATOM 646 C CA . VAL A 1 82 ? -14.948 -5.977 19.199 1.00 82.44 82 VAL A CA 1
ATOM 647 C C . VAL A 1 82 ? -15.421 -5.050 20.304 1.00 82.44 82 VAL A C 1
ATOM 649 O O . VAL A 1 82 ? -14.759 -4.071 20.633 1.00 82.44 82 VAL A O 1
ATOM 652 N N . ILE A 1 83 ? -16.600 -5.336 20.846 1.00 83.88 83 ILE A N 1
ATOM 653 C CA . ILE A 1 83 ? -17.278 -4.443 21.785 1.00 83.88 83 ILE A CA 1
ATOM 654 C C . ILE A 1 83 ? -17.020 -4.909 23.217 1.00 83.88 83 ILE A C 1
ATOM 656 O O . ILE A 1 83 ? -17.363 -6.043 23.562 1.00 83.88 83 ILE A O 1
ATOM 660 N N . LYS A 1 84 ? -16.466 -4.024 24.050 1.00 84.19 84 LYS A N 1
ATOM 661 C CA . LYS A 1 84 ? -16.323 -4.211 25.500 1.00 84.19 84 LYS A CA 1
ATOM 662 C C . LYS A 1 84 ? -17.258 -3.240 26.216 1.00 84.19 84 LYS A C 1
ATOM 664 O O . LYS A 1 84 ? -17.262 -2.043 25.940 1.00 84.19 84 LYS A O 1
ATOM 669 N N . MET A 1 85 ? -18.090 -3.787 27.091 1.00 80.25 85 MET A N 1
ATOM 670 C CA . MET A 1 85 ? -19.045 -3.018 27.883 1.00 80.25 85 MET A CA 1
ATOM 671 C C . MET A 1 85 ? -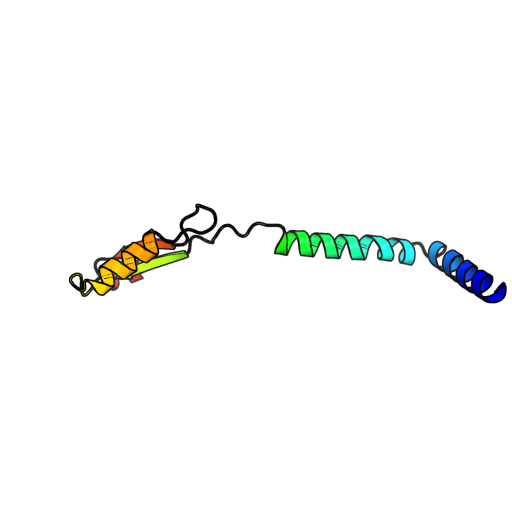18.412 -2.664 29.219 1.00 80.25 85 MET A C 1
ATOM 673 O O . MET A 1 85 ? -17.798 -3.534 29.833 1.00 80.25 85 MET A O 1
ATOM 677 N N . TYR A 1 86 ? -18.605 -1.429 29.659 1.00 82.06 86 TYR A N 1
ATOM 678 C CA . TYR A 1 86 ? -18.143 -0.943 30.952 1.00 82.06 86 TYR A CA 1
ATOM 679 C C . TYR A 1 86 ? -19.322 -0.404 31.756 1.00 82.06 86 TYR A C 1
ATOM 681 O O . TYR A 1 86 ? -20.214 0.255 31.202 1.00 82.06 86 TYR A O 1
ATOM 689 N N . ASP A 1 87 ? -19.324 -0.684 33.057 1.00 78.00 87 ASP A N 1
ATOM 690 C CA . ASP A 1 87 ? -20.379 -0.243 33.972 1.00 78.00 87 ASP A CA 1
ATOM 691 C C . ASP A 1 87 ? -20.193 1.223 34.386 1.00 78.0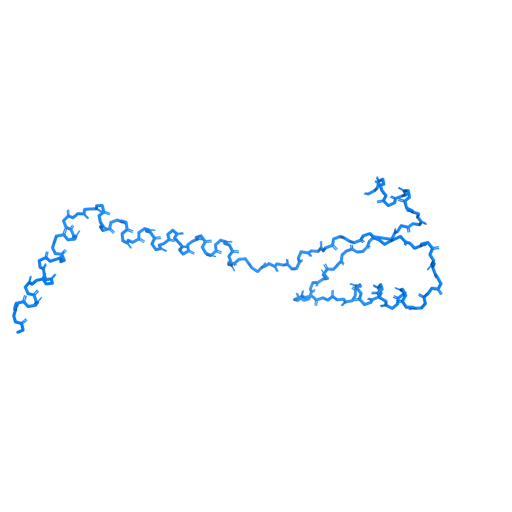0 87 ASP A C 1
ATOM 693 O O . ASP A 1 87 ? -21.152 1.894 34.765 1.00 78.00 87 ASP A O 1
ATOM 697 N N . SER A 1 88 ? -18.968 1.750 34.287 1.00 76.62 88 SER A N 1
A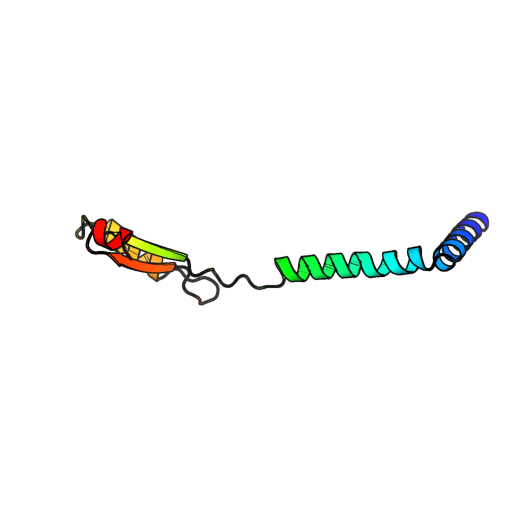TOM 698 C CA . SER A 1 88 ? -18.652 3.134 34.645 1.00 76.62 88 SER A CA 1
ATOM 699 C C . SER A 1 88 ? -17.546 3.736 33.777 1.00 76.62 88 SER A C 1
ATOM 701 O O . SER A 1 88 ? -16.727 3.028 33.190 1.00 76.62 88 SER A O 1
ATOM 703 N N . LYS A 1 89 ? -17.485 5.075 33.730 1.00 77.50 89 LYS A N 1
ATOM 704 C CA . LYS A 1 89 ? -16.392 5.792 33.052 1.00 77.50 89 LYS A CA 1
ATOM 705 C C . LYS A 1 89 ? -15.024 5.506 33.675 1.00 77.50 89 LYS A C 1
ATOM 707 O O . LYS A 1 89 ? -14.046 5.471 32.943 1.00 77.50 89 LYS A O 1
ATOM 712 N N . GLY A 1 90 ? -14.952 5.304 34.994 1.00 78.44 90 GLY A N 1
ATOM 713 C CA . GLY A 1 90 ? -13.695 4.988 35.682 1.00 78.44 90 GLY A CA 1
ATOM 714 C C . GLY A 1 90 ? -13.114 3.658 35.209 1.00 78.44 90 GLY A C 1
ATOM 715 O O . GLY A 1 90 ? -11.976 3.606 34.763 1.00 78.44 90 GLY A O 1
ATOM 716 N N . GLU A 1 91 ? -13.947 2.618 35.176 1.00 76.56 91 GLU A N 1
ATOM 717 C CA . GLU A 1 91 ? -13.568 1.287 34.686 1.00 76.56 91 GLU A CA 1
ATOM 718 C C . GLU A 1 91 ? -13.124 1.305 33.210 1.00 76.56 91 GLU A C 1
ATOM 720 O O . GLU A 1 91 ? -12.187 0.610 32.825 1.00 76.56 91 GLU A O 1
ATOM 725 N N . ALA A 1 92 ? -13.762 2.138 32.381 1.00 75.75 92 ALA A N 1
ATOM 726 C CA . ALA A 1 92 ? -13.418 2.273 30.966 1.00 75.75 92 ALA A CA 1
ATOM 727 C C . ALA A 1 92 ? -12.079 2.982 30.708 1.00 75.75 92 ALA A C 1
ATOM 729 O O . ALA A 1 92 ? -11.497 2.800 29.640 1.00 75.75 92 ALA A O 1
ATOM 730 N N . LEU A 1 93 ? -11.614 3.810 31.647 1.00 75.50 93 LEU A N 1
ATOM 731 C CA . LEU A 1 93 ? -10.350 4.546 31.541 1.00 75.50 93 LEU A CA 1
ATOM 732 C C . LEU A 1 93 ? -9.158 3.758 32.106 1.00 75.50 93 LEU A C 1
ATOM 734 O O . LEU A 1 93 ? -8.017 4.076 31.778 1.00 75.50 93 LEU A O 1
ATOM 738 N N . GLU A 1 94 ? -9.416 2.750 32.941 1.00 73.75 94 GLU A N 1
ATOM 739 C CA . GLU A 1 94 ? -8.397 1.907 33.581 1.00 73.75 94 GLU A CA 1
ATOM 740 C C . GLU A 1 94 ? -8.116 0.587 32.835 1.00 73.75 94 GLU A C 1
ATOM 742 O O . GLU A 1 94 ? -7.150 -0.102 33.172 1.00 73.75 94 GLU A O 1
ATOM 747 N N . GLY A 1 95 ? -8.951 0.212 31.855 1.00 59.69 95 GLY A N 1
ATOM 748 C CA . GLY A 1 95 ? -8.961 -1.125 31.238 1.00 59.69 95 GLY A CA 1
ATOM 749 C C . GLY A 1 95 ? -8.679 -1.218 29.746 1.00 59.69 95 GLY A C 1
ATOM 750 O O . GLY A 1 95 ? -8.249 -0.230 29.115 1.00 59.69 95 GLY A O 1
#

Secondary structure (DSSP, 8-state):
-HHHHHHHHHHHHHHHH-HHHHHHHHHHHHHHHHHHHHHHSS------EEEEEE-S-TT-HHHHHHHHHHHH-EETTEESEEEEEESSHHHHHH-

pLDDT: mean 81.63, std 10.0, range [58.38, 96.88]

Foldseek 3Di:
DVVVVVVVVVVVVVCVVDPPNVVCVPVVVVVVVVVCCVVPVDPPQQPAAEAEDECPPPPDPVVVVVVVVQQPDDDPNHRNYDYDYDPDPVRVVVD

Radius of gyration: 29.49 Å; chains: 1; bounding box: 60×19×79 Å

Sequence (95 aa):
MIGAYAFFWKGMKQFFASKSAVFWTFIFPIMVGLLFAGIFGHESSPSMIPVGIVGEERNSTISDIFIENMKNITIDSKKLFVIKMYDSKGEALEG